Protein AF-A0A381XVJ5-F1 (afdb_monomer)

Foldseek 3Di:
DVVVVVVVVVVVVVVVVVVVVVPPPPPPDPDDCPQPVVLVVLLVCCVDNDPVSVLVSLVVLLVDDLVSSVVSQVSLLVQCPDPDLSSVVSSLNSLVSSVDPSSVVSNVVCVVVNVVSVVVVVPD

Solvent-accessible surface area (backbone atoms only — not comparable to full-atom values): 6972 Å² total; per-residue (Å²): 110,74,66,61,56,51,52,54,49,52,51,49,52,52,49,49,54,50,62,62,59,66,69,63,80,77,79,84,67,96,75,86,49,80,70,63,54,49,49,54,50,33,47,50,26,51,75,72,44,54,76,66,46,23,38,52,25,29,52,51,45,43,72,46,61,34,82,68,37,49,77,42,46,69,59,36,59,55,32,52,72,45,92,49,66,64,43,22,51,36,23,50,51,24,30,61,59,40,58,41,73,67,34,49,52,51,49,64,73,41,43,69,57,52,52,54,48,61,65,59,63,77,74,120

Sequence (124 aa):
VKTALCILWLMLVLVLVWLGSSLTIHSQDPGTNVGRSSIGELVQQLESGSIQARIDASYTLSRIDPLVAAVAVPVLIQALEDKDGLIRAASAYTLSQIGTAQAKSAVLHILPRLINTLVNHNSD

Mean predicted aligned error: 14.6 Å

Secondary structure (DSSP, 8-state):
-HHHHHHHHHHHHHHHHHHHHTTS------SSTTTHHHHHHHHHHHHHS-HHHHHHHHHHHHHS-HHHHGGGHHHHHHHTT-SSHHHHHHHHHHHHHH--HHHHHHHHHHHHHHHHHHHHGGG-

Structure (mmCIF, N/CA/C/O backbone):
data_AF-A0A381XVJ5-F1
#
_entry.id   AF-A0A381XVJ5-F1
#
loop_
_atom_site.group_PDB
_atom_site.id
_atom_site.type_symbol
_atom_site.label_atom_id
_atom_site.label_alt_id
_atom_site.label_comp_id
_atom_site.label_asym_id
_atom_site.label_entity_id
_atom_site.label_seq_id
_atom_site.pdbx_PDB_ins_code
_atom_site.Cartn_x
_atom_site.Cartn_y
_atom_site.Cartn_z
_atom_site.occupancy
_atom_site.B_iso_or_equiv
_atom_site.auth_seq_id
_atom_site.auth_comp_id
_atom_site.auth_asym_id
_atom_site.auth_atom_id
_atom_site.pdbx_PDB_model_num
ATOM 1 N N . VAL A 1 1 ? -53.868 33.356 16.390 1.00 61.28 1 VAL A N 1
ATOM 2 C CA . VAL A 1 1 ? -53.276 32.131 16.993 1.00 61.28 1 VAL A CA 1
ATOM 3 C C . VAL A 1 1 ? -52.846 31.111 15.935 1.00 61.28 1 VAL A C 1
ATOM 5 O O . VAL A 1 1 ? -51.675 30.768 15.909 1.00 61.28 1 VAL A O 1
ATOM 8 N N . LYS A 1 2 ? -53.727 30.689 15.006 1.00 66.44 2 LYS A N 1
ATOM 9 C CA . LYS A 1 2 ? -53.386 29.737 13.919 1.00 66.44 2 LYS A CA 1
ATOM 10 C C . LYS A 1 2 ? -52.230 30.184 13.005 1.00 66.44 2 LYS A C 1
ATOM 12 O O . LYS A 1 2 ? -51.379 29.373 12.667 1.00 66.44 2 LYS A O 1
ATOM 17 N N . THR A 1 3 ? -52.167 31.466 12.648 1.00 67.06 3 THR A N 1
ATOM 18 C CA . THR A 1 3 ? -51.108 32.023 11.783 1.00 67.06 3 THR A CA 1
ATOM 19 C C . THR A 1 3 ? -49.748 32.096 12.480 1.00 67.06 3 THR A C 1
ATOM 21 O O . THR A 1 3 ? -48.738 31.736 11.888 1.00 67.06 3 THR A O 1
ATOM 24 N N . ALA A 1 4 ? -49.723 32.475 13.760 1.00 72.44 4 ALA A N 1
ATOM 25 C CA . ALA A 1 4 ? -48.502 32.520 14.566 1.00 72.44 4 ALA A CA 1
ATOM 26 C C . ALA A 1 4 ? -47.883 31.123 14.765 1.00 72.44 4 ALA A C 1
ATOM 28 O O . ALA A 1 4 ? -46.668 30.973 14.680 1.00 72.44 4 ALA A O 1
ATOM 29 N N . LEU A 1 5 ? -48.720 30.094 14.951 1.00 72.00 5 LEU A N 1
ATOM 30 C CA . LEU A 1 5 ? -48.269 28.704 15.073 1.00 72.00 5 LEU A CA 1
ATOM 31 C C . LEU A 1 5 ? -47.667 28.175 13.757 1.00 72.00 5 LEU A C 1
ATOM 33 O O . LEU A 1 5 ? -46.691 27.433 13.781 1.00 72.00 5 LEU A O 1
ATOM 37 N N . CYS A 1 6 ? -48.206 28.603 12.610 1.00 77.81 6 CYS A N 1
ATOM 38 C CA . CYS A 1 6 ? -47.714 2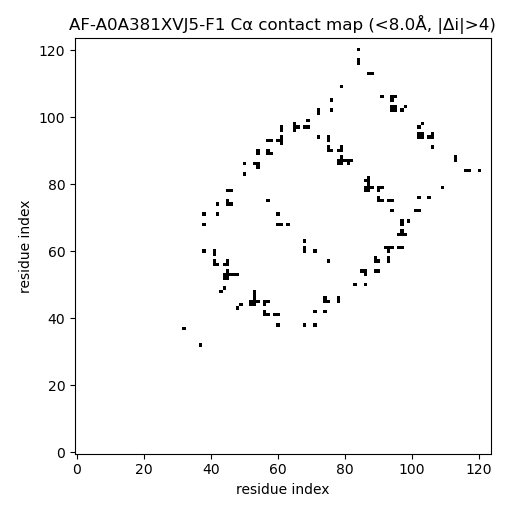8.222 11.284 1.00 77.81 6 CYS A CA 1
ATOM 39 C C . CYS A 1 6 ? -46.353 28.858 10.958 1.00 77.81 6 CYS A C 1
ATOM 41 O O . CYS A 1 6 ? -45.480 28.200 10.398 1.00 77.81 6 CYS A O 1
ATOM 43 N N . ILE A 1 7 ? -46.153 30.123 11.345 1.00 78.44 7 ILE A N 1
ATOM 44 C CA . ILE A 1 7 ? -44.876 30.829 11.165 1.00 78.44 7 ILE A CA 1
ATOM 45 C C . ILE A 1 7 ? -43.803 30.225 12.078 1.00 78.44 7 ILE A C 1
ATOM 47 O O . ILE A 1 7 ? -42.687 29.988 11.626 1.00 78.44 7 ILE A O 1
ATOM 51 N N . LEU A 1 8 ? -44.145 29.903 13.331 1.00 77.81 8 LEU A N 1
ATOM 52 C CA . LEU A 1 8 ? -43.229 29.232 14.258 1.00 77.81 8 LEU A CA 1
ATOM 53 C C . LEU A 1 8 ? -42.767 27.871 13.711 1.00 77.81 8 LEU A C 1
ATOM 55 O O . LEU A 1 8 ? -41.592 27.531 13.806 1.00 77.81 8 LEU A O 1
ATOM 59 N N . TRP A 1 9 ? -43.680 27.117 13.092 1.00 82.25 9 TRP A N 1
ATOM 60 C CA . TRP A 1 9 ? -43.377 25.815 12.500 1.00 82.25 9 TRP A CA 1
ATOM 61 C C . TRP A 1 9 ? -42.513 25.929 11.237 1.00 82.25 9 TRP A C 1
ATOM 63 O O . TRP A 1 9 ? -41.548 25.187 11.087 1.00 82.25 9 TRP A O 1
ATOM 73 N N . LEU A 1 10 ? -42.790 26.906 10.365 1.00 82.88 10 LEU A N 1
ATOM 74 C CA . LEU A 1 10 ? -41.954 27.189 9.193 1.00 82.88 10 LEU A CA 1
ATOM 75 C C . LEU A 1 10 ? -40.536 27.618 9.591 1.00 82.88 10 LEU A C 1
ATOM 77 O O . LEU A 1 10 ? -39.570 27.144 9.001 1.00 82.88 10 LEU A O 1
ATOM 81 N N . MET A 1 11 ? -40.399 28.454 10.623 1.00 84.31 11 MET A N 1
ATOM 82 C CA . MET A 1 11 ? -39.092 28.853 11.153 1.00 84.31 11 MET A CA 1
ATOM 83 C C . MET A 1 11 ? -38.345 27.665 11.769 1.00 84.31 11 MET A C 1
ATOM 85 O O . MET A 1 11 ? -37.146 27.530 11.553 1.00 84.31 11 MET A O 1
ATOM 89 N N . LEU A 1 12 ? -39.041 26.764 12.471 1.00 82.50 12 LEU A N 1
ATOM 90 C CA . LEU A 1 12 ? -38.451 25.539 13.014 1.00 82.50 12 LEU A CA 1
ATOM 91 C C . LEU A 1 12 ? -37.934 24.615 11.900 1.00 82.50 12 LEU A C 1
ATOM 93 O O . LEU A 1 12 ? -36.814 24.123 11.990 1.00 82.50 12 LEU A O 1
ATOM 97 N N . VAL A 1 13 ? -38.706 24.420 10.826 1.00 81.38 13 VAL A N 1
ATOM 98 C CA . VAL A 1 13 ? -38.276 23.621 9.666 1.00 81.38 13 VAL A CA 1
ATOM 99 C C . VAL A 1 13 ? -37.076 24.266 8.973 1.00 81.38 13 VAL A C 1
ATOM 101 O O . VAL A 1 13 ? -36.117 23.570 8.661 1.00 81.38 13 VAL A O 1
ATOM 104 N N . LEU A 1 14 ? -37.070 25.590 8.795 1.00 78.19 14 LEU A N 1
ATOM 105 C CA . LEU A 1 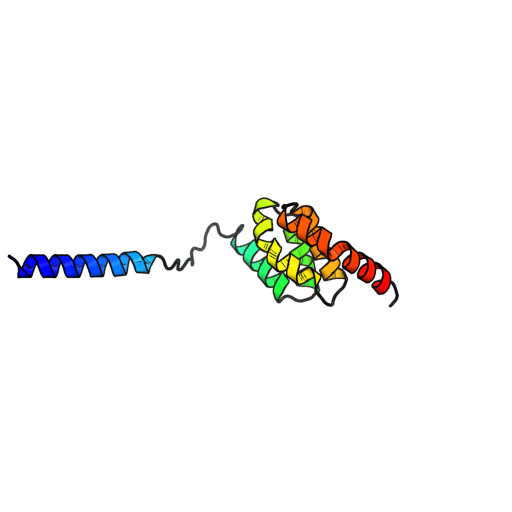14 ? -35.932 26.310 8.211 1.00 78.19 14 LEU A CA 1
ATOM 106 C C . LEU A 1 14 ? -34.669 26.210 9.080 1.00 78.19 14 LEU A C 1
ATOM 108 O O . LEU A 1 14 ? -33.580 26.012 8.545 1.00 78.19 14 LEU A O 1
ATOM 112 N N . VAL A 1 15 ? -34.814 26.277 10.406 1.00 79.75 15 VAL A N 1
ATOM 113 C CA . VAL A 1 15 ? -33.720 26.087 11.370 1.00 79.75 15 VAL A CA 1
ATOM 114 C C . VAL A 1 15 ? -33.208 24.647 11.347 1.00 79.75 15 VAL A C 1
ATOM 116 O O . VAL A 1 15 ? -32.001 24.451 11.374 1.00 79.75 15 VAL A O 1
ATOM 119 N N . LEU A 1 16 ? -34.077 23.640 11.220 1.00 75.62 16 LEU A N 1
ATOM 120 C CA . LEU A 1 16 ? -33.675 22.233 11.087 1.00 75.62 16 LEU A CA 1
ATOM 121 C C . LEU A 1 16 ? -32.999 21.935 9.741 1.00 75.62 16 LEU A C 1
ATOM 123 O O . LEU A 1 16 ? -32.052 21.155 9.700 1.00 75.62 16 LEU A O 1
ATOM 127 N N . VAL A 1 17 ? -33.427 22.585 8.656 1.00 75.12 17 VAL A N 1
ATOM 128 C CA . VAL A 1 17 ? -32.767 22.504 7.343 1.00 75.12 17 VAL A CA 1
ATOM 129 C C . VAL A 1 17 ? -31.383 23.168 7.386 1.00 75.12 17 VAL A C 1
ATOM 131 O O . VAL A 1 17 ? -30.435 22.622 6.825 1.00 75.12 17 VAL A O 1
ATOM 134 N N . TRP A 1 18 ? -31.224 24.284 8.108 1.00 70.06 18 TRP A N 1
ATOM 135 C CA . TRP A 1 18 ? -29.919 24.920 8.350 1.00 70.06 18 TRP A CA 1
ATOM 136 C C . TRP A 1 18 ? -29.021 24.107 9.293 1.00 70.06 18 TRP A C 1
ATOM 138 O O . TRP A 1 18 ? -27.851 23.898 8.990 1.00 70.06 18 TRP A O 1
ATOM 148 N N . LEU A 1 19 ? -29.567 23.568 10.384 1.00 63.41 19 LEU A N 1
ATOM 149 C CA . LEU A 1 19 ? -28.846 22.700 11.322 1.00 63.41 19 LEU A CA 1
ATOM 150 C C . LEU A 1 19 ? -28.424 21.374 10.672 1.00 63.41 19 LEU A C 1
ATOM 152 O O . LEU A 1 19 ? -27.349 20.867 10.976 1.00 63.41 19 LEU A O 1
ATOM 156 N N . GLY A 1 20 ? -29.226 20.834 9.749 1.00 57.50 20 GLY A N 1
ATOM 157 C CA . GLY A 1 20 ? -28.882 19.645 8.962 1.00 57.50 20 GLY A CA 1
ATOM 158 C C . GLY A 1 20 ? -27.846 19.909 7.865 1.00 57.50 20 GLY A C 1
ATOM 159 O O . GLY A 1 20 ? -27.083 19.012 7.518 1.00 57.50 20 GLY A O 1
ATOM 160 N N . SER A 1 21 ? -27.768 21.145 7.359 1.00 56.09 21 SER A N 1
ATOM 161 C CA . SER A 1 21 ? -26.805 21.554 6.322 1.00 56.09 21 SER A CA 1
ATOM 162 C C . SER A 1 21 ? -25.467 22.054 6.892 1.00 56.09 21 SER A C 1
ATOM 164 O O . SER A 1 21 ? -24.499 22.180 6.151 1.00 56.09 21 SER A O 1
ATOM 166 N N . SER A 1 22 ? -25.365 22.270 8.210 1.00 51.44 22 SER A N 1
ATOM 167 C CA . SER A 1 22 ? -24.100 22.543 8.920 1.00 51.44 22 SER A CA 1
ATOM 168 C C . SER A 1 22 ? -23.311 21.283 9.308 1.00 51.44 22 SER A C 1
ATOM 170 O O . SER A 1 22 ? -22.310 21.387 10.013 1.00 51.44 22 SER A O 1
ATOM 172 N N . LEU A 1 23 ? -23.704 20.105 8.809 1.00 44.22 23 LEU A N 1
ATOM 173 C CA . LEU A 1 23 ? -22.869 18.900 8.830 1.00 44.22 23 LEU A CA 1
ATOM 174 C C . LEU A 1 23 ? -22.177 18.639 7.481 1.00 44.22 23 LEU A C 1
ATOM 176 O O . LEU A 1 23 ? -21.749 17.523 7.205 1.00 44.22 23 LEU A O 1
ATOM 180 N N . THR A 1 24 ? -21.998 19.655 6.634 1.00 45.66 24 THR A N 1
ATOM 181 C CA . THR A 1 24 ? -20.807 19.652 5.779 1.00 45.66 24 THR A CA 1
ATOM 182 C C . THR A 1 24 ? -19.640 20.060 6.655 1.00 45.66 24 THR A C 1
ATOM 184 O O . THR A 1 24 ? -19.443 21.238 6.949 1.00 45.66 24 THR A O 1
ATOM 187 N N . ILE A 1 25 ? -18.895 19.055 7.098 1.00 41.78 25 ILE A N 1
ATOM 188 C CA . ILE A 1 25 ? -17.564 19.190 7.670 1.00 41.78 25 ILE A CA 1
ATOM 189 C C . ILE A 1 25 ? -16.719 20.020 6.686 1.00 41.78 25 ILE A C 1
ATOM 191 O O . ILE A 1 25 ? -16.145 19.489 5.740 1.00 41.78 25 ILE A O 1
ATOM 195 N N . HIS A 1 26 ? -16.658 21.338 6.875 1.00 46.66 26 HIS A N 1
ATOM 196 C CA . HIS A 1 26 ? -15.559 22.147 6.365 1.00 46.66 26 HIS A CA 1
ATOM 197 C C . HIS A 1 26 ? -14.433 22.013 7.385 1.00 46.66 26 HIS A C 1
ATOM 199 O O . HIS A 1 26 ? -14.222 22.881 8.225 1.00 46.66 26 HIS A O 1
ATOM 205 N N . SER A 1 27 ? -13.759 20.864 7.385 1.00 41.72 27 SER A N 1
ATOM 206 C CA . SER A 1 27 ? -12.592 20.652 8.238 1.00 41.72 27 SER A CA 1
ATOM 207 C C . SER A 1 27 ? -11.368 21.303 7.599 1.00 41.72 27 SER A C 1
ATOM 209 O O . SER A 1 27 ? -10.510 20.622 7.040 1.00 41.72 27 SER A O 1
ATOM 211 N N . GLN A 1 28 ? -11.290 22.628 7.684 1.00 50.00 28 GLN A N 1
ATOM 212 C CA . GLN A 1 28 ? -10.012 23.291 7.910 1.00 50.00 28 GLN A CA 1
ATOM 213 C C . GLN A 1 28 ? -9.904 23.518 9.414 1.00 50.00 28 GLN A C 1
ATOM 215 O O . GLN A 1 28 ? -10.335 24.547 9.922 1.00 50.00 28 GLN A O 1
ATOM 220 N N . ASP A 1 29 ? -9.362 22.527 10.119 1.00 43.97 29 ASP A N 1
ATOM 221 C CA . ASP A 1 29 ? -8.924 22.696 11.502 1.00 43.97 29 ASP A CA 1
ATOM 222 C C . ASP A 1 29 ? -7.410 22.403 11.558 1.00 43.97 29 ASP A C 1
ATOM 224 O O . ASP A 1 29 ? -6.994 21.258 11.335 1.00 43.97 29 ASP A O 1
ATOM 228 N N . PRO A 1 30 ? -6.554 23.430 11.732 1.00 52.62 30 PRO A N 1
ATOM 229 C CA . PRO A 1 30 ? -5.110 23.285 11.828 1.00 52.62 30 PRO A CA 1
ATOM 230 C C . PRO A 1 30 ? -4.734 22.934 13.270 1.00 52.62 30 PRO A C 1
ATOM 232 O O . PRO A 1 30 ? -4.434 23.797 14.091 1.00 52.62 30 PRO A O 1
ATOM 235 N N . GLY A 1 31 ? -4.739 21.646 13.588 1.00 50.38 31 GLY A N 1
ATOM 236 C CA . GLY A 1 31 ? -4.291 21.169 14.891 1.00 50.38 31 GLY A CA 1
ATOM 237 C C . GLY A 1 31 ? -4.846 19.791 15.196 1.00 50.38 31 GLY A C 1
ATOM 238 O O . GLY A 1 31 ? -6.028 19.658 15.478 1.00 50.38 31 GLY A O 1
ATOM 239 N N . THR A 1 32 ? -3.970 18.779 15.193 1.00 43.66 32 THR A N 1
ATOM 240 C CA . THR A 1 32 ? -4.198 17.327 15.437 1.00 43.66 32 THR A CA 1
ATOM 241 C C . THR A 1 32 ? -4.378 16.414 14.210 1.00 43.66 32 THR A C 1
ATOM 243 O O . THR A 1 32 ? -4.618 15.215 14.338 1.00 43.66 32 THR A O 1
ATOM 246 N N . ASN A 1 33 ? -4.117 16.922 13.010 1.00 47.53 33 ASN A N 1
ATOM 247 C CA . ASN A 1 33 ? -4.241 16.227 11.723 1.00 47.53 33 ASN A CA 1
ATOM 248 C C . ASN A 1 33 ? -3.009 15.404 11.271 1.00 47.53 33 ASN A C 1
ATOM 250 O O . ASN A 1 33 ? -3.065 14.741 10.237 1.00 47.53 33 ASN A O 1
ATOM 254 N N . VAL A 1 34 ? -1.924 15.362 12.048 1.00 50.72 34 VAL A N 1
ATOM 255 C CA . VAL A 1 34 ? -0.644 14.738 11.634 1.00 50.72 34 VAL A CA 1
ATOM 256 C C . VAL A 1 34 ? -0.742 13.212 11.422 1.00 50.72 34 VAL A C 1
ATOM 258 O O . VAL A 1 34 ? 0.070 12.640 10.714 1.00 50.72 34 VAL A O 1
ATOM 261 N N . GLY A 1 35 ? -1.744 12.526 11.988 1.00 52.00 35 GLY A N 1
ATOM 262 C CA . GLY A 1 35 ? -1.908 11.072 11.811 1.00 52.00 35 GLY A CA 1
ATOM 263 C C . GLY A 1 35 ? -2.856 10.649 10.679 1.00 52.00 35 GLY A C 1
ATOM 264 O O . GLY A 1 35 ? -2.582 9.687 9.969 1.00 52.00 35 GLY A O 1
ATOM 265 N N . ARG A 1 36 ? -3.989 11.345 10.504 1.00 48.53 36 ARG A N 1
ATOM 266 C CA . ARG A 1 36 ? -5.033 10.969 9.525 1.00 48.53 36 ARG A CA 1
ATOM 267 C C . ARG A 1 36 ? -4.873 11.671 8.179 1.00 48.53 36 ARG A C 1
ATOM 269 O O . ARG A 1 36 ? -5.131 11.043 7.156 1.00 48.53 36 ARG A O 1
ATOM 276 N N . SER A 1 37 ? -4.412 12.924 8.163 1.00 57.38 37 SER A N 1
ATOM 277 C CA . SER A 1 37 ? -4.127 13.628 6.905 1.00 57.38 37 SER A CA 1
ATOM 278 C C . SER A 1 37 ? -2.938 13.008 6.179 1.00 57.38 37 SER A C 1
ATOM 280 O O . SER A 1 37 ? -2.995 12.855 4.965 1.00 57.38 37 SER A O 1
ATOM 282 N N . SER A 1 38 ? -1.940 12.507 6.912 1.00 69.75 38 SER A N 1
ATOM 283 C CA . SER A 1 38 ? -0.804 11.808 6.307 1.00 69.75 38 SER A CA 1
ATOM 284 C C . SER A 1 38 ? -1.192 10.500 5.618 1.00 69.75 38 SER A C 1
ATOM 286 O O . SER A 1 38 ? -0.596 10.154 4.610 1.00 69.75 38 SER A O 1
ATOM 288 N N . ILE A 1 39 ? -2.209 9.772 6.089 1.00 78.19 39 ILE A N 1
ATOM 289 C CA . ILE A 1 39 ? -2.628 8.524 5.425 1.00 78.19 39 ILE A CA 1
ATOM 290 C C . ILE A 1 39 ? -3.403 8.817 4.143 1.00 78.19 39 ILE A C 1
ATOM 292 O O . ILE A 1 39 ? -3.191 8.133 3.148 1.00 78.19 39 ILE A O 1
ATOM 296 N N . GLY A 1 40 ? -4.246 9.854 4.139 1.00 82.50 40 GLY A N 1
ATOM 297 C CA . GLY A 1 40 ? -4.894 10.325 2.912 1.00 82.50 40 GLY A CA 1
ATOM 298 C C . GLY A 1 40 ? -3.874 10.756 1.854 1.00 82.50 40 GLY A C 1
ATOM 299 O O . GLY A 1 40 ? -3.994 10.372 0.694 1.00 82.50 40 GLY A O 1
ATOM 300 N N . GLU A 1 41 ? -2.824 11.467 2.270 1.00 84.94 41 GLU A N 1
ATOM 301 C CA . GLU A 1 41 ? -1.708 11.846 1.395 1.00 84.94 41 GLU A CA 1
ATOM 302 C C . GLU A 1 41 ? -0.941 10.626 0.870 1.00 84.94 41 GLU A C 1
ATOM 304 O O . GLU A 1 41 ? -0.649 10.562 -0.322 1.00 84.94 41 GLU A O 1
ATOM 309 N N . LEU A 1 42 ? -0.658 9.630 1.718 1.00 84.56 42 LEU A N 1
ATOM 310 C CA . LEU A 1 42 ? -0.001 8.387 1.295 1.00 84.56 42 LEU A CA 1
ATOM 311 C C . LEU A 1 42 ? -0.857 7.606 0.293 1.00 84.56 42 LEU A C 1
ATOM 313 O O . LEU A 1 42 ? -0.330 7.096 -0.689 1.00 84.56 42 LEU A O 1
ATOM 317 N N . VAL A 1 43 ? -2.174 7.541 0.500 1.00 87.00 43 VAL A N 1
ATOM 318 C CA . VAL A 1 43 ? -3.104 6.915 -0.450 1.00 87.00 43 VAL A CA 1
ATOM 319 C C . VAL A 1 43 ? -3.085 7.655 -1.788 1.00 87.00 43 VAL A C 1
ATOM 321 O O . VAL A 1 43 ? -2.924 7.027 -2.832 1.00 87.00 43 VAL A O 1
ATOM 324 N N . GLN A 1 44 ? -3.149 8.986 -1.769 1.00 87.25 44 GLN A N 1
ATOM 325 C CA . GLN A 1 44 ? -3.092 9.797 -2.984 1.00 87.25 44 GLN A CA 1
ATOM 326 C C . GLN A 1 44 ? -1.750 9.655 -3.721 1.00 87.25 44 GLN A C 1
ATOM 328 O O . GLN A 1 44 ? -1.715 9.585 -4.956 1.00 87.25 44 GLN A O 1
ATOM 333 N N . GLN A 1 45 ? -0.640 9.577 -2.978 1.00 87.81 45 GLN A N 1
ATOM 334 C CA . GLN A 1 45 ? 0.678 9.278 -3.536 1.00 87.81 45 GLN A CA 1
ATOM 335 C C . GLN A 1 45 ? 0.697 7.904 -4.198 1.00 87.81 45 GLN A C 1
ATOM 337 O O . GLN A 1 45 ? 1.289 7.777 -5.263 1.00 87.81 45 GLN A O 1
ATOM 342 N N . LEU A 1 46 ? 0.020 6.909 -3.621 1.00 85.50 46 LEU A N 1
ATOM 343 C CA . LEU A 1 46 ? -0.079 5.553 -4.160 1.00 85.50 46 LEU A CA 1
ATOM 344 C C . LEU A 1 46 ? -0.890 5.481 -5.465 1.00 85.50 46 LEU A C 1
ATOM 346 O O . LEU A 1 46 ? -0.616 4.623 -6.303 1.00 85.50 46 LEU A O 1
ATOM 350 N N . GLU A 1 47 ? -1.842 6.391 -5.668 1.00 85.31 47 GLU A N 1
ATOM 351 C CA . GLU A 1 47 ? -2.657 6.473 -6.889 1.00 85.31 47 GLU A CA 1
ATOM 352 C C . GLU A 1 47 ? -1.975 7.253 -8.018 1.00 85.31 47 GLU A C 1
ATOM 354 O O . GLU A 1 47 ? -1.994 6.828 -9.172 1.00 85.31 47 GLU A O 1
ATOM 359 N N . SER A 1 48 ? -1.396 8.412 -7.694 1.00 84.56 48 SER A N 1
ATOM 360 C CA . SER A 1 48 ? -1.025 9.432 -8.690 1.00 84.56 48 SER A CA 1
ATOM 361 C C . SER A 1 48 ? 0.423 9.917 -8.600 1.00 84.56 48 SER A C 1
ATOM 363 O O . SER A 1 48 ? 0.849 10.759 -9.392 1.00 84.56 48 SER A O 1
ATOM 365 N N . GLY A 1 49 ? 1.196 9.394 -7.647 1.00 84.12 49 GLY A N 1
ATOM 366 C CA . GLY A 1 49 ? 2.595 9.752 -7.460 1.00 84.12 49 GLY A CA 1
ATOM 367 C C . GLY A 1 49 ? 3.519 9.198 -8.546 1.00 84.12 49 GLY A C 1
ATOM 368 O O . GLY A 1 49 ? 3.163 8.325 -9.341 1.00 84.12 49 GLY A O 1
ATOM 369 N N . SER A 1 50 ? 4.762 9.683 -8.544 1.00 84.88 50 SER A N 1
ATOM 370 C CA . SER A 1 50 ? 5.845 9.054 -9.304 1.00 84.88 50 SER A CA 1
ATOM 371 C C . SER A 1 50 ? 6.056 7.605 -8.847 1.00 84.88 50 SER A C 1
ATOM 373 O O . SER A 1 50 ? 5.647 7.228 -7.750 1.00 84.88 50 SER A O 1
ATOM 375 N N . ILE A 1 51 ? 6.734 6.789 -9.662 1.00 79.88 51 ILE A N 1
ATOM 376 C CA . ILE A 1 51 ? 7.056 5.393 -9.305 1.00 79.88 51 ILE A CA 1
ATOM 377 C C . ILE A 1 51 ? 7.694 5.324 -7.910 1.00 79.88 51 ILE A C 1
ATOM 379 O O . ILE A 1 51 ? 7.237 4.567 -7.059 1.00 79.88 51 ILE A O 1
ATOM 383 N N . GLN A 1 52 ? 8.674 6.194 -7.649 1.00 81.00 52 GLN A N 1
ATOM 384 C CA . GLN A 1 52 ? 9.336 6.277 -6.351 1.00 81.00 52 GLN A CA 1
ATOM 385 C C . GLN A 1 52 ? 8.370 6.678 -5.229 1.00 81.00 52 GLN A C 1
ATOM 387 O O . GLN A 1 52 ? 8.329 6.010 -4.203 1.00 81.00 52 GLN A O 1
ATOM 392 N N . ALA A 1 53 ? 7.537 7.704 -5.438 1.00 84.88 53 ALA A N 1
ATOM 393 C CA . ALA A 1 53 ? 6.574 8.148 -4.429 1.00 84.88 53 ALA A CA 1
ATOM 394 C C . ALA A 1 53 ? 5.546 7.059 -4.083 1.00 84.88 53 ALA A C 1
ATOM 396 O O . ALA A 1 53 ? 5.158 6.918 -2.929 1.00 84.88 53 ALA A O 1
ATOM 397 N N . ARG A 1 54 ? 5.134 6.249 -5.063 1.00 82.69 54 ARG A N 1
ATOM 398 C CA . ARG A 1 54 ? 4.213 5.122 -4.855 1.00 82.69 54 ARG A CA 1
ATOM 399 C C . ARG A 1 54 ? 4.855 3.999 -4.050 1.00 82.69 54 ARG A C 1
ATOM 401 O O . ARG A 1 54 ? 4.215 3.438 -3.164 1.00 82.69 54 ARG A O 1
ATOM 408 N N . ILE A 1 55 ? 6.121 3.695 -4.331 1.00 80.50 55 ILE A N 1
ATOM 409 C CA . ILE A 1 55 ? 6.912 2.721 -3.572 1.00 80.50 55 ILE A CA 1
ATOM 410 C C . ILE A 1 55 ? 7.098 3.203 -2.127 1.00 80.50 55 ILE A C 1
ATOM 412 O O . ILE A 1 55 ? 6.817 2.458 -1.186 1.00 80.50 55 ILE A O 1
ATOM 416 N N . ASP A 1 56 ? 7.508 4.458 -1.947 1.00 85.25 56 ASP A N 1
ATOM 417 C CA . ASP A 1 56 ? 7.722 5.067 -0.633 1.00 85.25 56 ASP A CA 1
ATOM 418 C C . ASP A 1 56 ? 6.420 5.112 0.178 1.00 85.25 56 ASP A C 1
ATOM 420 O O . ASP A 1 56 ? 6.421 4.803 1.376 1.00 85.25 56 ASP A O 1
ATOM 424 N N . ALA A 1 57 ? 5.295 5.413 -0.476 1.00 85.56 57 ALA A N 1
ATOM 425 C CA . ALA A 1 57 ? 3.977 5.399 0.140 1.00 85.56 57 ALA A CA 1
ATOM 426 C C . ALA A 1 57 ? 3.587 3.991 0.607 1.00 85.56 57 ALA A C 1
ATOM 428 O O . ALA A 1 57 ? 3.226 3.808 1.771 1.00 85.56 57 ALA A O 1
ATOM 429 N N . SER A 1 58 ? 3.741 2.981 -0.256 1.00 86.25 58 SER A N 1
ATOM 430 C CA . SER A 1 58 ? 3.513 1.572 0.089 1.00 86.25 58 SER A CA 1
ATOM 431 C C . SER A 1 58 ? 4.354 1.137 1.290 1.00 86.25 58 SER A C 1
ATOM 433 O O . SER A 1 58 ? 3.818 0.561 2.241 1.00 86.25 58 SER A O 1
ATOM 435 N N . TYR A 1 59 ? 5.653 1.441 1.303 1.00 84.50 59 TYR A N 1
ATOM 436 C CA . TYR A 1 59 ? 6.519 1.084 2.427 1.00 84.50 59 TYR A CA 1
ATOM 437 C C . TYR A 1 59 ? 6.157 1.826 3.706 1.00 84.50 59 TYR A C 1
ATOM 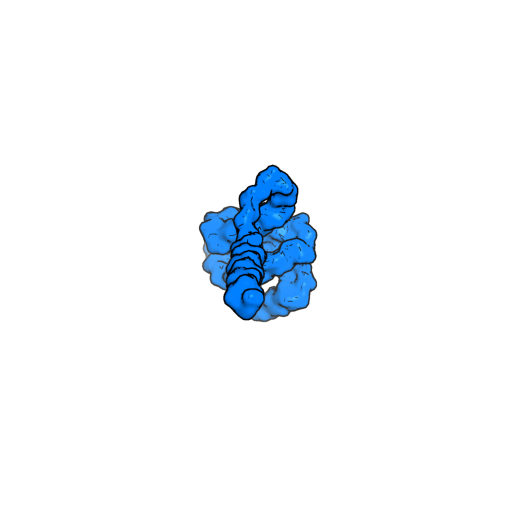439 O O . TYR A 1 59 ? 6.160 1.229 4.783 1.00 84.50 59 TYR A O 1
ATOM 447 N N . THR A 1 60 ? 5.808 3.103 3.610 1.00 87.25 60 THR A N 1
ATOM 448 C CA . THR A 1 60 ? 5.385 3.884 4.774 1.00 87.25 60 THR A CA 1
ATOM 449 C C . THR A 1 60 ? 4.103 3.307 5.370 1.00 87.25 60 THR A C 1
ATOM 451 O O . THR A 1 60 ? 4.044 3.084 6.577 1.00 87.25 60 THR A O 1
ATOM 454 N N . LEU A 1 61 ? 3.131 2.935 4.531 1.00 85.69 61 LEU A N 1
ATOM 455 C CA . LEU A 1 61 ? 1.904 2.251 4.954 1.00 85.69 61 LEU A CA 1
ATOM 456 C C . LEU A 1 61 ? 2.167 0.890 5.622 1.00 85.69 61 LEU A C 1
ATOM 458 O O . LEU A 1 61 ? 1.428 0.499 6.518 1.00 85.69 61 LEU A O 1
ATOM 462 N N . SER A 1 62 ? 3.235 0.182 5.243 1.00 84.88 62 SER A N 1
ATOM 463 C CA . SER A 1 62 ? 3.615 -1.091 5.882 1.00 84.88 62 SER A CA 1
ATOM 464 C C . SER A 1 62 ? 4.203 -0.928 7.291 1.00 84.88 62 SER A C 1
ATOM 466 O O . SER A 1 62 ? 4.297 -1.900 8.036 1.00 84.88 62 SER A O 1
ATOM 468 N N . ARG A 1 63 ? 4.631 0.291 7.646 1.00 85.50 63 ARG A N 1
ATOM 469 C CA . ARG A 1 63 ? 5.312 0.614 8.911 1.00 85.50 63 ARG A CA 1
ATOM 470 C C . ARG A 1 63 ? 4.412 1.316 9.924 1.00 85.50 63 ARG A C 1
ATOM 472 O O . ARG A 1 63 ? 4.832 1.495 11.067 1.00 85.50 63 ARG A O 1
ATOM 479 N N . ILE A 1 64 ? 3.225 1.750 9.512 1.00 84.81 64 ILE A N 1
ATOM 480 C CA . ILE A 1 64 ? 2.219 2.314 10.415 1.00 84.81 64 ILE A CA 1
ATOM 481 C C . ILE A 1 64 ? 1.326 1.203 10.974 1.00 84.81 64 ILE A C 1
ATOM 483 O O . ILE A 1 64 ? 1.377 0.056 10.532 1.00 84.81 64 ILE A O 1
ATOM 487 N N . ASP A 1 65 ? 0.496 1.558 11.952 1.00 81.50 65 ASP A N 1
ATOM 488 C CA . ASP A 1 65 ? -0.434 0.621 12.569 1.00 81.50 65 ASP A CA 1
ATOM 489 C C . ASP A 1 65 ? -1.361 -0.034 11.512 1.00 81.50 65 ASP A C 1
ATOM 491 O O . ASP A 1 65 ? -2.037 0.687 10.764 1.00 81.50 65 ASP A O 1
ATOM 495 N N . PRO A 1 66 ? -1.419 -1.381 11.442 1.00 79.94 66 PRO A N 1
ATOM 496 C CA . PRO A 1 66 ? -2.205 -2.114 10.448 1.00 79.94 66 PRO A CA 1
ATOM 497 C C . PRO A 1 66 ? -3.696 -1.768 10.425 1.00 79.94 66 PRO A C 1
ATOM 499 O O . PRO A 1 66 ? -4.313 -1.786 9.358 1.00 79.94 66 PRO A O 1
ATOM 502 N N . LEU A 1 67 ? -4.288 -1.438 11.579 1.00 76.81 67 LEU A N 1
ATOM 503 C CA . LEU A 1 67 ? -5.700 -1.066 11.671 1.00 76.81 67 LEU A CA 1
ATOM 504 C C . L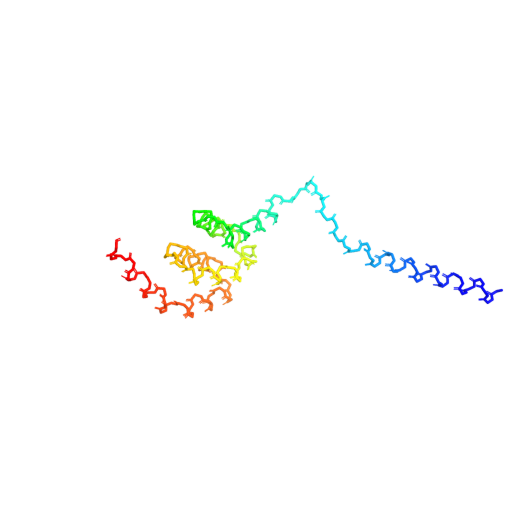EU A 1 67 ? -5.957 0.263 10.959 1.00 76.81 67 LEU A C 1
ATOM 506 O O . LEU A 1 67 ? -7.005 0.450 10.345 1.00 76.81 67 LEU A O 1
ATOM 510 N N . VAL A 1 68 ? -4.985 1.172 11.015 1.00 78.00 68 VAL A N 1
ATOM 511 C CA . VAL A 1 68 ? -5.070 2.480 10.366 1.00 78.00 68 VAL A CA 1
ATOM 512 C C . VAL A 1 68 ? -4.676 2.383 8.886 1.00 78.00 68 VAL A C 1
ATOM 514 O O . VAL A 1 68 ? -5.330 2.982 8.034 1.00 78.00 68 VAL A O 1
ATOM 517 N N . ALA A 1 69 ? -3.677 1.560 8.552 1.00 82.81 69 ALA A N 1
ATOM 518 C CA . ALA A 1 69 ? -3.284 1.260 7.172 1.00 82.81 69 ALA A CA 1
ATOM 519 C C . ALA A 1 69 ? -4.367 0.522 6.371 1.00 82.81 69 ALA A C 1
ATOM 521 O O . ALA A 1 69 ? -4.360 0.574 5.141 1.00 82.81 69 ALA A O 1
ATOM 522 N N . ALA A 1 70 ? -5.317 -0.142 7.038 1.00 82.44 70 ALA A N 1
ATOM 523 C CA . ALA A 1 70 ? -6.404 -0.872 6.390 1.00 82.44 70 ALA A CA 1
ATOM 524 C C . ALA A 1 70 ? -7.228 -0.009 5.413 1.00 82.44 70 ALA A C 1
ATOM 526 O O . ALA A 1 70 ? -7.776 -0.534 4.445 1.00 82.44 70 ALA A O 1
ATOM 527 N N . VAL A 1 71 ? -7.267 1.314 5.615 1.00 85.12 71 VAL A N 1
ATOM 528 C CA . VAL A 1 71 ? -7.924 2.272 4.707 1.00 85.12 71 VAL A CA 1
ATOM 529 C C . VAL A 1 71 ? -7.302 2.256 3.303 1.00 85.12 71 VAL A C 1
ATOM 531 O O . VAL A 1 71 ? -8.001 2.484 2.321 1.00 85.12 71 VAL A O 1
ATOM 534 N N . ALA A 1 72 ? -6.013 1.927 3.185 1.00 86.12 72 ALA A N 1
ATOM 535 C CA . ALA A 1 72 ? -5.299 1.869 1.912 1.00 86.12 72 ALA A CA 1
ATOM 536 C C . ALA A 1 72 ? -5.471 0.535 1.162 1.00 86.12 72 ALA A C 1
ATOM 538 O O . ALA A 1 72 ? -4.997 0.409 0.035 1.00 86.12 72 ALA A O 1
ATOM 539 N N . VAL A 1 73 ? -6.147 -0.466 1.746 1.00 88.19 73 VAL A N 1
ATOM 540 C CA . VAL A 1 73 ? -6.301 -1.804 1.139 1.00 88.19 73 VAL A CA 1
ATOM 541 C C . VAL A 1 73 ? -6.884 -1.757 -0.281 1.00 88.19 73 VAL A C 1
ATOM 543 O O . VAL A 1 73 ? -6.306 -2.412 -1.144 1.00 88.19 73 VAL A O 1
ATOM 546 N N . PRO A 1 74 ? -7.953 -0.994 -0.591 1.00 86.44 74 PRO A N 1
ATOM 547 C CA . PRO A 1 74 ? -8.489 -0.931 -1.954 1.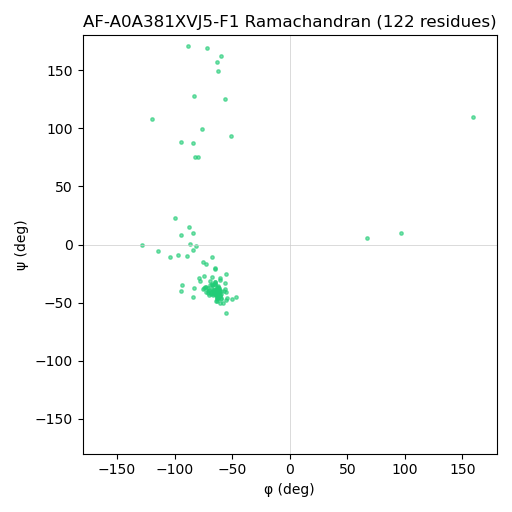00 86.44 74 PRO A CA 1
ATOM 548 C C . PRO A 1 74 ? -7.480 -0.390 -2.977 1.00 86.44 74 PRO A C 1
ATOM 550 O O . PRO A 1 74 ? -7.358 -0.929 -4.074 1.00 86.44 74 PRO A O 1
ATOM 553 N N . VAL A 1 75 ? -6.713 0.632 -2.598 1.00 87.75 75 VAL A N 1
ATOM 554 C CA . VAL A 1 75 ? -5.725 1.264 -3.483 1.00 87.75 75 VAL A CA 1
ATOM 555 C C . VAL A 1 75 ? -4.495 0.377 -3.658 1.00 87.75 75 VAL A C 1
ATOM 557 O O . VAL A 1 75 ? -3.978 0.238 -4.762 1.00 87.75 75 VAL A O 1
ATOM 560 N N . LEU A 1 76 ? -4.072 -0.315 -2.600 1.00 86.75 76 LEU A N 1
ATOM 561 C CA . LEU A 1 76 ? -3.028 -1.333 -2.686 1.00 86.75 76 LEU A CA 1
ATOM 562 C C . LEU A 1 76 ? -3.452 -2.503 -3.584 1.00 86.75 76 LEU A C 1
ATOM 564 O O . LEU A 1 76 ? -2.625 -3.005 -4.337 1.00 86.75 76 LEU A O 1
ATOM 568 N N . ILE A 1 77 ? -4.730 -2.906 -3.551 1.00 86.94 77 ILE A N 1
ATOM 569 C CA . ILE A 1 77 ? -5.294 -3.904 -4.476 1.00 86.94 77 ILE A CA 1
ATOM 570 C C . ILE A 1 77 ? -5.163 -3.434 -5.924 1.00 86.94 77 ILE A C 1
ATOM 572 O O . ILE A 1 77 ? -4.702 -4.198 -6.767 1.00 86.94 77 ILE A O 1
ATOM 576 N N . GLN A 1 78 ? -5.495 -2.177 -6.212 1.00 86.00 78 GLN A N 1
ATOM 577 C CA . GLN A 1 78 ? -5.317 -1.607 -7.548 1.00 86.00 78 GLN A CA 1
ATOM 578 C C . GLN A 1 78 ? -3.836 -1.550 -7.960 1.00 86.00 78 GLN A C 1
ATOM 580 O O . GLN A 1 78 ? -3.489 -1.868 -9.095 1.00 86.00 78 GLN A O 1
ATOM 585 N N . ALA A 1 79 ? -2.937 -1.202 -7.038 1.00 85.56 79 ALA A N 1
ATOM 586 C CA . ALA A 1 79 ? -1.500 -1.114 -7.302 1.00 85.56 79 ALA A CA 1
ATOM 587 C C . ALA A 1 79 ? -0.828 -2.473 -7.584 1.00 85.56 79 ALA A C 1
ATOM 589 O O . ALA A 1 79 ? 0.298 -2.526 -8.078 1.00 85.56 79 ALA A O 1
ATOM 590 N N . LEU A 1 80 ? -1.518 -3.589 -7.347 1.00 83.44 80 LEU A N 1
ATOM 591 C CA . LEU A 1 80 ? -1.058 -4.920 -7.757 1.00 83.44 80 LEU A CA 1
ATOM 592 C C . LEU A 1 80 ? -1.219 -5.177 -9.255 1.00 83.44 80 LEU A C 1
ATOM 594 O O . LEU A 1 80 ? -0.608 -6.103 -9.789 1.00 83.44 80 LEU A O 1
ATOM 598 N N . GLU A 1 81 ? -2.006 -4.352 -9.938 1.00 82.25 81 GLU A N 1
ATOM 599 C CA . GLU A 1 81 ? -2.149 -4.359 -11.393 1.00 82.25 81 GLU A CA 1
ATOM 600 C C . GLU A 1 81 ? -1.212 -3.355 -12.069 1.00 82.25 81 GLU A C 1
ATOM 602 O O . GLU A 1 81 ? -1.296 -3.143 -13.280 1.00 82.25 81 GLU A O 1
ATOM 607 N N . ASP A 1 82 ? -0.299 -2.745 -11.307 1.00 83.44 82 ASP A N 1
ATOM 608 C CA . ASP A 1 82 ? 0.614 -1.762 -11.858 1.00 83.44 82 ASP A CA 1
ATOM 609 C C . ASP A 1 82 ? 1.533 -2.350 -12.932 1.00 83.44 82 ASP A C 1
ATOM 611 O O . ASP A 1 82 ? 1.916 -3.520 -12.873 1.00 83.44 82 ASP A O 1
ATOM 615 N N . LYS A 1 83 ? 1.932 -1.520 -13.900 1.00 79.56 83 LYS A N 1
ATOM 616 C CA . LYS A 1 83 ? 2.902 -1.899 -14.933 1.00 79.56 83 LYS A CA 1
ATOM 617 C C . LYS A 1 83 ? 4.287 -2.191 -14.348 1.00 79.56 83 LYS A C 1
ATOM 619 O O . LYS A 1 83 ? 4.968 -3.095 -14.830 1.00 79.56 83 LYS A O 1
ATOM 624 N N . ASP A 1 84 ? 4.679 -1.482 -13.295 1.00 80.19 84 ASP A N 1
ATOM 625 C CA . ASP A 1 84 ? 5.994 -1.586 -12.675 1.00 80.19 84 ASP A CA 1
ATOM 626 C C . ASP A 1 84 ? 6.056 -2.757 -11.680 1.00 80.19 84 ASP A C 1
ATOM 628 O O . ASP A 1 84 ? 5.219 -2.896 -10.783 1.00 80.19 84 ASP A O 1
ATOM 632 N N . GLY A 1 85 ? 7.057 -3.629 -11.840 1.00 77.06 85 GLY A N 1
ATOM 633 C CA . GLY A 1 85 ? 7.227 -4.806 -10.985 1.00 77.06 85 GLY A CA 1
ATOM 634 C C . GLY A 1 85 ? 7.530 -4.491 -9.526 1.00 77.06 85 GLY A C 1
ATOM 635 O O . GLY A 1 85 ? 7.067 -5.220 -8.645 1.00 77.06 85 GLY A O 1
ATOM 636 N N . LEU A 1 86 ? 8.234 -3.393 -9.256 1.00 80.31 86 LEU A N 1
ATOM 637 C CA . LEU A 1 86 ? 8.568 -2.966 -7.901 1.00 80.31 86 LEU A CA 1
ATOM 638 C C . LEU A 1 86 ? 7.328 -2.449 -7.174 1.00 80.31 86 LEU A C 1
ATOM 640 O O . LEU A 1 86 ? 7.144 -2.751 -5.997 1.00 80.31 86 LEU A O 1
ATOM 644 N N . ILE A 1 87 ? 6.435 -1.742 -7.873 1.00 83.75 87 ILE A N 1
ATOM 645 C CA . ILE A 1 87 ? 5.169 -1.262 -7.296 1.00 83.75 87 ILE A CA 1
ATOM 646 C C . ILE A 1 87 ? 4.258 -2.435 -6.937 1.00 83.75 87 ILE A C 1
ATOM 648 O O . ILE A 1 87 ? 3.694 -2.461 -5.838 1.00 83.75 87 ILE A O 1
ATOM 652 N N . ARG A 1 88 ? 4.163 -3.444 -7.813 1.00 83.88 88 ARG A N 1
ATOM 653 C CA . ARG A 1 88 ? 3.418 -4.674 -7.507 1.00 83.88 88 ARG A CA 1
ATOM 654 C C . ARG A 1 88 ? 3.990 -5.386 -6.280 1.00 83.88 88 ARG A C 1
ATOM 656 O O . ARG A 1 88 ? 3.234 -5.759 -5.385 1.00 83.88 88 ARG A O 1
ATOM 663 N N . ALA A 1 89 ? 5.313 -5.541 -6.210 1.00 81.12 89 ALA A N 1
ATOM 664 C CA . ALA A 1 89 ? 5.983 -6.190 -5.084 1.00 81.12 89 ALA A CA 1
ATOM 665 C C . ALA A 1 89 ? 5.783 -5.423 -3.765 1.00 81.12 89 ALA A C 1
ATOM 667 O O . ALA A 1 89 ? 5.408 -6.026 -2.758 1.00 81.12 89 ALA A O 1
ATOM 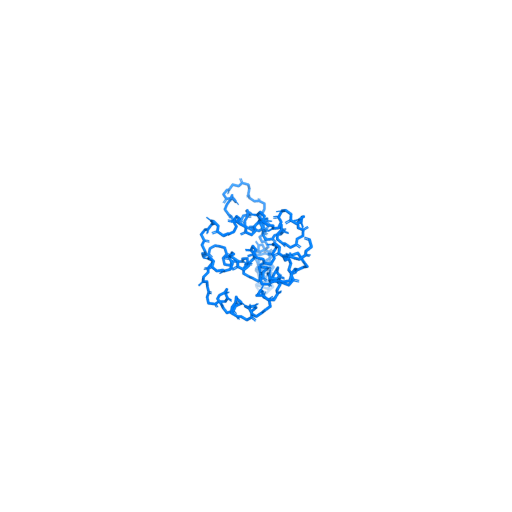668 N N . ALA A 1 90 ? 5.959 -4.098 -3.781 1.00 85.25 90 ALA A N 1
ATOM 669 C CA . ALA A 1 90 ? 5.743 -3.241 -2.619 1.00 85.25 90 ALA A CA 1
ATOM 670 C C . ALA A 1 90 ? 4.290 -3.320 -2.128 1.00 85.25 90 ALA A C 1
ATOM 672 O O . ALA A 1 90 ? 4.049 -3.484 -0.936 1.00 85.25 90 ALA A O 1
ATOM 673 N N . SER A 1 91 ? 3.319 -3.295 -3.043 1.00 86.69 91 SER A N 1
ATOM 674 C CA . SER A 1 91 ? 1.895 -3.370 -2.692 1.00 86.69 91 SER A CA 1
ATOM 675 C C . SER A 1 91 ? 1.519 -4.726 -2.088 1.00 86.69 91 SER A C 1
ATOM 677 O O . SER A 1 91 ? 0.804 -4.784 -1.087 1.00 86.69 91 SER A O 1
ATOM 679 N N . ALA A 1 92 ? 2.049 -5.823 -2.642 1.00 85.81 92 ALA A N 1
ATOM 680 C CA . ALA A 1 92 ? 1.848 -7.169 -2.103 1.00 85.81 92 ALA A CA 1
ATOM 681 C C . ALA A 1 92 ? 2.446 -7.312 -0.697 1.00 85.81 92 ALA A C 1
ATOM 683 O O . ALA A 1 92 ? 1.804 -7.860 0.203 1.00 85.81 92 ALA A O 1
ATOM 684 N N . TYR A 1 93 ? 3.652 -6.777 -0.497 1.00 85.06 93 TYR A N 1
ATOM 685 C CA . TYR A 1 93 ? 4.309 -6.745 0.803 1.00 85.06 93 TYR A CA 1
ATOM 686 C C . TYR A 1 93 ? 3.478 -5.965 1.829 1.00 85.06 93 TYR A C 1
ATOM 688 O O . TYR A 1 93 ? 3.171 -6.489 2.900 1.00 85.06 93 TYR A O 1
ATOM 696 N N . THR A 1 94 ? 3.034 -4.754 1.490 1.00 88.62 94 THR A N 1
ATOM 697 C CA . THR A 1 94 ? 2.227 -3.918 2.386 1.00 88.62 94 THR A CA 1
ATOM 698 C C . THR A 1 94 ? 0.897 -4.577 2.745 1.00 88.62 94 THR A C 1
ATOM 700 O O . THR A 1 94 ? 0.518 -4.585 3.914 1.00 88.62 94 THR A O 1
ATOM 703 N N . LEU A 1 95 ? 0.210 -5.212 1.791 1.00 87.50 95 LEU A N 1
ATOM 704 C CA . LEU A 1 95 ? -1.014 -5.969 2.078 1.00 87.50 95 LEU A CA 1
ATOM 705 C C . LEU A 1 95 ? -0.766 -7.155 3.016 1.00 87.50 95 LEU A C 1
ATOM 707 O O . LEU A 1 95 ? -1.575 -7.407 3.912 1.00 87.50 95 LEU A O 1
ATOM 711 N N . SER A 1 96 ? 0.364 -7.851 2.863 1.00 84.81 96 SER A N 1
ATOM 712 C CA . SER A 1 96 ? 0.757 -8.914 3.792 1.00 84.81 96 SER A CA 1
ATOM 713 C C . SER A 1 96 ? 0.962 -8.386 5.214 1.00 84.81 96 SER A C 1
ATOM 715 O O . SER A 1 96 ? 0.586 -9.073 6.163 1.00 84.81 96 SER A O 1
ATOM 717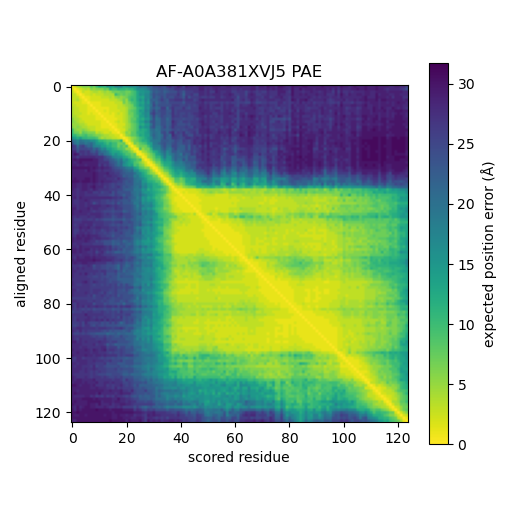 N N . GLN A 1 97 ? 1.519 -7.179 5.368 1.00 85.75 97 GLN A N 1
ATOM 718 C CA . GLN A 1 97 ? 1.734 -6.556 6.679 1.00 85.75 97 GLN A CA 1
ATOM 719 C C . GLN A 1 97 ? 0.436 -6.048 7.317 1.00 85.75 97 GLN A C 1
ATOM 721 O O . GLN A 1 97 ? 0.251 -6.180 8.525 1.00 85.75 97 GLN A O 1
ATOM 726 N N . ILE A 1 98 ? -0.498 -5.527 6.515 1.00 86.69 98 ILE A N 1
ATOM 727 C CA . ILE A 1 98 ? -1.818 -5.098 7.001 1.00 86.69 98 ILE A CA 1
ATOM 728 C C . ILE A 1 98 ? -2.605 -6.292 7.564 1.00 86.69 98 ILE A C 1
ATOM 730 O O . ILE A 1 98 ? -3.303 -6.170 8.569 1.00 86.69 98 ILE A O 1
ATOM 734 N N . GLY A 1 99 ? -2.515 -7.463 6.924 1.00 79.31 99 GLY A N 1
ATOM 735 C CA . GLY A 1 99 ? -2.976 -8.731 7.499 1.00 79.31 99 GLY A CA 1
ATOM 736 C C . GLY A 1 99 ? -4.493 -8.879 7.702 1.00 79.31 99 GLY A C 1
ATOM 737 O O . GLY A 1 99 ? -4.932 -9.898 8.252 1.00 79.31 99 GLY A O 1
ATOM 738 N N . THR A 1 100 ? -5.304 -7.918 7.246 1.00 80.75 100 THR A N 1
ATOM 739 C CA . THR A 1 100 ? -6.773 -8.002 7.266 1.00 80.75 100 THR A CA 1
ATOM 740 C C . THR A 1 100 ? -7.265 -9.148 6.379 1.00 80.75 100 THR A C 1
ATOM 742 O O . THR A 1 100 ? -6.580 -9.578 5.450 1.00 80.75 100 THR A O 1
ATOM 745 N N . ALA A 1 101 ? -8.474 -9.656 6.638 1.00 78.19 101 ALA A N 1
ATOM 746 C CA . ALA A 1 101 ? -9.062 -10.722 5.818 1.00 78.19 101 ALA A CA 1
ATOM 747 C C . ALA A 1 101 ? -9.140 -10.326 4.331 1.00 78.19 101 ALA A C 1
ATOM 749 O O . ALA A 1 101 ? -8.842 -11.134 3.452 1.00 78.19 101 ALA A O 1
ATOM 750 N N . GLN A 1 102 ? -9.462 -9.058 4.062 1.00 75.81 102 GLN A N 1
ATOM 751 C CA . GLN A 1 102 ? -9.498 -8.500 2.715 1.00 75.81 102 GLN A CA 1
ATOM 752 C C . GLN A 1 102 ? -8.104 -8.446 2.075 1.00 75.81 102 GLN A C 1
ATOM 754 O O . GLN A 1 102 ? -7.955 -8.860 0.930 1.00 75.81 102 GLN A O 1
ATOM 759 N N . ALA A 1 103 ? -7.074 -8.019 2.814 1.00 76.75 103 ALA A N 1
ATOM 760 C CA . ALA A 1 103 ? -5.702 -7.980 2.310 1.00 76.75 103 ALA A CA 1
ATOM 761 C C . ALA A 1 103 ? -5.138 -9.385 2.031 1.00 76.75 103 ALA A C 1
ATOM 763 O O . ALA A 1 103 ? -4.518 -9.613 0.996 1.00 76.75 103 ALA A O 1
ATOM 764 N N . LYS A 1 104 ? -5.418 -10.357 2.907 1.00 77.69 104 LYS A N 1
ATOM 765 C CA . LYS A 1 104 ? -5.030 -11.762 2.705 1.00 77.69 104 LYS A CA 1
ATOM 766 C C . LYS A 1 104 ? -5.709 -12.375 1.485 1.00 77.69 104 LYS A C 1
ATOM 768 O O . LYS A 1 104 ? -5.041 -13.027 0.690 1.00 77.69 104 LYS A O 1
ATOM 773 N N . SER A 1 105 ? -7.016 -12.147 1.331 1.00 79.44 105 SER A N 1
ATOM 774 C CA . SER A 1 105 ? -7.783 -12.610 0.168 1.00 79.44 105 SER A CA 1
ATOM 775 C C . SER A 1 105 ? -7.242 -12.011 -1.129 1.00 79.44 105 SER A C 1
ATOM 777 O O . SER A 1 105 ? -7.009 -12.740 -2.093 1.00 79.44 105 SER A O 1
ATOM 779 N N . ALA A 1 106 ? -6.954 -10.704 -1.116 1.00 75.44 106 ALA A N 1
ATOM 780 C CA . ALA A 1 106 ? -6.320 -10.028 -2.233 1.00 75.44 106 ALA A CA 1
ATOM 781 C C . ALA A 1 106 ? -5.005 -10.713 -2.602 1.00 75.44 106 ALA A C 1
ATOM 783 O O . ALA A 1 106 ? -4.912 -11.228 -3.705 1.00 75.44 106 ALA A O 1
ATOM 784 N N . VAL A 1 107 ? -4.042 -10.818 -1.678 1.00 73.06 107 VAL A N 1
ATOM 785 C CA . VAL A 1 107 ? -2.729 -11.442 -1.935 1.00 73.06 107 VAL A CA 1
ATOM 786 C C . VAL A 1 107 ? -2.860 -12.879 -2.460 1.00 73.06 107 VAL A C 1
ATOM 788 O O . VAL A 1 107 ? -2.153 -13.247 -3.399 1.00 73.06 107 VAL A O 1
ATOM 791 N N . LEU A 1 108 ? -3.789 -13.679 -1.924 1.00 74.56 108 LEU A N 1
ATOM 792 C CA . LEU A 1 108 ? -4.019 -15.054 -2.385 1.00 74.56 108 LEU A CA 1
ATOM 793 C C . LEU A 1 108 ? -4.455 -15.122 -3.854 1.00 74.56 108 LEU A C 1
ATOM 795 O O . LEU A 1 108 ? -4.016 -16.004 -4.589 1.00 74.56 108 LEU A O 1
ATOM 799 N N . HIS A 1 109 ? -5.313 -14.198 -4.284 1.00 71.94 109 HIS A N 1
ATOM 800 C CA . HIS A 1 109 ? -5.864 -14.190 -5.638 1.00 71.94 109 HIS A CA 1
ATOM 801 C C . HIS A 1 109 ? -4.810 -13.846 -6.708 1.00 71.94 109 HIS A C 1
ATOM 803 O O . HIS A 1 109 ? -4.849 -14.348 -7.828 1.00 71.94 109 HIS A O 1
ATOM 809 N N . ILE A 1 110 ? -3.830 -13.020 -6.353 1.00 70.62 110 ILE A N 1
ATOM 810 C CA . ILE A 1 110 ? -2.774 -12.501 -7.248 1.00 70.62 110 ILE A CA 1
ATOM 811 C C . ILE A 1 110 ? -1.469 -13.282 -7.163 1.00 70.62 110 ILE A C 1
ATOM 813 O O . ILE A 1 110 ? -0.598 -13.065 -8.001 1.00 70.62 110 ILE A O 1
ATOM 817 N N . LEU A 1 111 ? -1.325 -14.205 -6.212 1.00 69.62 111 LEU A N 1
ATOM 818 C CA . LEU A 1 111 ? -0.134 -15.042 -6.039 1.00 69.62 111 LEU A CA 1
ATOM 819 C C . LEU A 1 111 ? 0.374 -15.669 -7.358 1.00 69.62 111 LEU A C 1
ATOM 821 O O . LEU A 1 111 ? 1.566 -15.539 -7.644 1.00 69.62 111 LEU A O 1
ATOM 825 N N . PRO A 1 112 ? -0.488 -16.248 -8.225 1.00 69.31 112 PRO A N 1
ATOM 826 C CA . PRO A 1 112 ? -0.047 -16.800 -9.510 1.00 69.31 112 PRO A CA 1
ATOM 827 C C . PRO A 1 112 ? 0.527 -15.731 -10.451 1.00 69.31 112 PRO A C 1
ATOM 829 O O . PRO A 1 112 ? 1.512 -15.962 -11.154 1.00 69.31 112 PRO A O 1
ATOM 832 N N . ARG A 1 113 ? -0.071 -14.534 -10.446 1.00 67.38 113 ARG A N 1
ATOM 833 C CA . ARG A 1 113 ? 0.367 -13.397 -11.261 1.00 67.38 113 ARG A CA 1
ATOM 834 C C . ARG A 1 113 ? 1.660 -12.781 -10.739 1.00 67.38 113 ARG A C 1
ATOM 836 O O . ARG A 1 113 ? 2.522 -12.456 -11.554 1.00 67.38 113 ARG A O 1
ATOM 843 N N . LEU A 1 114 ? 1.808 -12.651 -9.421 1.00 66.06 114 LEU A N 1
ATOM 844 C CA . LEU A 1 114 ? 3.004 -12.112 -8.775 1.00 66.06 114 LEU A CA 1
ATOM 845 C C . LEU A 1 114 ? 4.216 -13.017 -9.021 1.00 66.06 114 LEU A C 1
ATOM 847 O O . LEU A 1 114 ? 5.273 -12.518 -9.388 1.00 66.06 114 LEU A O 1
ATOM 851 N N . ILE A 1 115 ? 4.047 -14.341 -8.917 1.00 68.44 115 ILE A N 1
ATOM 852 C CA . ILE A 1 115 ? 5.102 -15.313 -9.246 1.00 68.44 115 ILE A CA 1
ATOM 853 C C . ILE A 1 115 ? 5.547 -15.135 -10.699 1.00 68.44 115 ILE A C 1
ATOM 855 O O . ILE A 1 115 ? 6.734 -14.967 -10.959 1.00 68.44 115 ILE A O 1
ATOM 859 N N . ASN A 1 116 ? 4.605 -15.094 -11.645 1.00 65.00 116 ASN A N 1
ATOM 860 C CA . ASN A 1 116 ? 4.941 -14.922 -13.057 1.00 65.00 116 ASN A CA 1
ATOM 861 C C . ASN A 1 116 ? 5.632 -13.572 -13.331 1.00 65.00 116 ASN A C 1
ATOM 863 O O . ASN A 1 116 ? 6.545 -13.493 -14.144 1.00 65.00 116 ASN A O 1
ATOM 867 N N . THR A 1 117 ? 5.240 -12.500 -12.639 1.00 62.16 117 THR A N 1
ATOM 868 C CA . THR A 1 117 ? 5.867 -11.185 -12.836 1.00 62.16 117 THR A CA 1
ATOM 869 C C . THR A 1 117 ? 7.222 -11.029 -12.154 1.00 62.16 117 THR A C 1
ATOM 871 O O . THR A 1 117 ? 8.059 -10.329 -12.708 1.00 62.16 117 THR A O 1
ATOM 874 N N . LEU A 1 118 ? 7.481 -11.683 -11.019 1.00 60.84 118 LEU A N 1
ATOM 875 C CA . LEU A 1 118 ? 8.815 -11.716 -10.402 1.00 60.84 118 LEU A CA 1
ATOM 876 C C . LEU A 1 118 ? 9.788 -12.598 -11.193 1.00 60.84 118 LEU A C 1
ATOM 878 O O . LEU A 1 118 ? 10.960 -12.259 -11.312 1.00 60.84 118 LEU A O 1
ATOM 882 N N . VAL A 1 119 ? 9.299 -13.705 -11.761 1.00 61.12 119 VAL A N 1
ATOM 883 C CA . VAL A 1 119 ? 10.108 -14.603 -12.599 1.00 61.12 119 VAL A CA 1
ATOM 884 C C . VAL A 1 119 ? 10.496 -13.932 -13.918 1.00 61.12 119 VAL A C 1
ATOM 886 O O . VAL A 1 119 ? 11.649 -14.026 -14.323 1.00 61.12 119 VAL A O 1
ATOM 889 N N . ASN A 1 120 ? 9.575 -13.215 -14.568 1.00 58.38 120 ASN A N 1
ATOM 890 C CA . ASN A 1 120 ? 9.845 -12.643 -15.891 1.00 58.38 120 ASN A CA 1
ATOM 891 C C . ASN A 1 120 ? 10.681 -11.348 -15.847 1.00 58.38 120 ASN A C 1
ATOM 893 O O . ASN A 1 120 ? 11.436 -11.093 -16.778 1.00 58.38 120 ASN A O 1
ATOM 897 N N . HIS A 1 121 ? 10.599 -10.551 -14.775 1.00 51.06 121 HIS A N 1
ATOM 898 C CA . HIS A 1 121 ? 11.261 -9.237 -14.683 1.00 51.06 121 HIS A CA 1
ATOM 899 C C . HIS A 1 121 ? 12.753 -9.295 -14.299 1.00 51.06 121 HIS A C 1
ATOM 901 O O . HIS A 1 121 ? 13.403 -8.256 -14.232 1.00 51.06 121 HIS A O 1
ATOM 907 N N . ASN A 1 122 ? 13.306 -10.488 -14.053 1.00 50.00 122 ASN A N 1
ATOM 908 C CA . ASN A 1 122 ? 14.737 -10.686 -13.788 1.00 50.00 122 ASN A CA 1
ATOM 909 C C . ASN A 1 122 ? 15.558 -10.888 -15.083 1.00 50.00 122 ASN A C 1
ATOM 911 O O . ASN A 1 122 ? 16.677 -11.397 -15.025 1.00 50.00 122 ASN A O 1
ATOM 915 N N . SER A 1 123 ? 14.966 -10.554 -16.237 1.00 44.22 123 SER A N 1
ATOM 916 C CA . SER A 1 123 ? 15.468 -10.889 -17.577 1.00 44.22 123 SER A CA 1
ATOM 917 C C . SER A 1 123 ? 15.894 -9.682 -18.425 1.00 44.22 123 SER A C 1
ATOM 919 O O . SER A 1 123 ? 1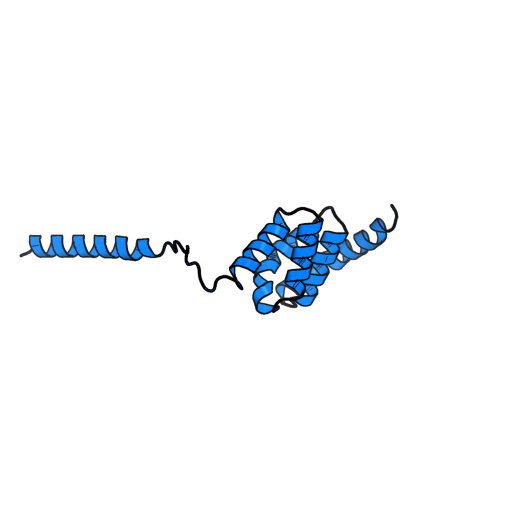6.424 -9.914 -19.508 1.00 44.22 123 SER A O 1
ATOM 921 N N . ASP A 1 124 ? 15.688 -8.446 -17.955 1.00 40.28 124 ASP A N 1
ATOM 922 C CA . ASP A 1 124 ? 16.042 -7.209 -18.675 1.00 40.28 124 ASP A CA 1
ATOM 923 C C . ASP A 1 124 ? 17.071 -6.375 -17.895 1.00 40.28 124 ASP A C 1
ATOM 925 O O . ASP A 1 124 ? 16.838 -6.124 -16.687 1.00 40.28 124 ASP A O 1
#

Nearest PDB structures (foldseek):
  6owo-assembly1_B  TM=8.328E-01  e=1.872E-01  Mus musculus
  7rwc-assembly1_B  TM=7.790E-01  e=2.203E-01  Mus musculus
  6oxl-assembly1_B  TM=6.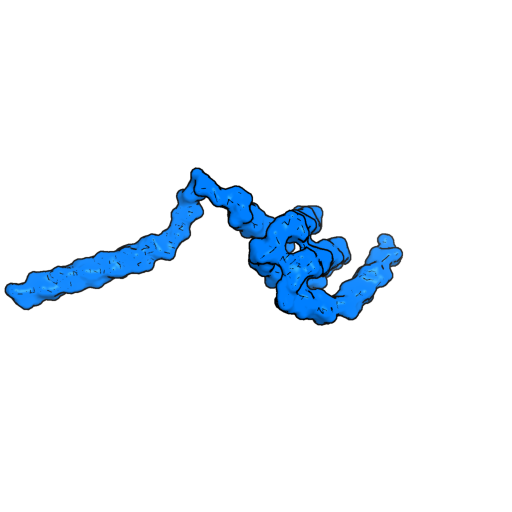760E-01  e=1.773E-01  Mus musculus
  7rw8-assembly1_B  TM=7.796E-01  e=2.890E-01  Mus musculus
  1vdy-assembly1_A  TM=4.072E-01  e=3.051E-01  Arabidopsis thaliana

pLDDT: mean 73.99, std 13.76, range [40.28, 88.62]

Organism: NCBI:txid408172

InterPro domains:
  IPR011989 Armadillo-like helical [G3DSA:1.25.10.10] (13-124)
  IPR016024 Armadillo-type fold [SSF48371] (35-118)
  IPR021133 HEAT, type 2 [PS50077] (72-109)

Radius of gyration: 23.25 Å; Cα contacts (8 Å, |Δi|>4): 97; chains: 1; bounding box: 69×49×36 Å